Protein AF-A0A811LNB3-F1 (afdb_monomer)

Structure (mmCIF, N/CA/C/O backbone):
data_AF-A0A811LNB3-F1
#
_entry.id   AF-A0A811LNB3-F1
#
loop_
_atom_site.group_PDB
_atom_site.id
_atom_site.type_symbol
_atom_site.label_atom_id
_atom_site.label_alt_id
_atom_site.label_comp_id
_atom_site.label_asym_id
_atom_site.label_entity_id
_atom_site.label_seq_id
_atom_site.pdbx_PDB_ins_code
_atom_site.Cartn_x
_atom_site.Cartn_y
_atom_site.Cartn_z
_atom_site.occupancy
_atom_site.B_iso_or_equiv
_atom_site.auth_seq_id
_atom_site.auth_comp_id
_atom_site.auth_asym_id
_atom_site.auth_atom_id
_atom_site.pdbx_PDB_model_num
ATOM 1 N N . MET A 1 1 ? 20.755 -15.562 -23.522 1.00 34.41 1 MET A N 1
ATOM 2 C CA . MET A 1 1 ? 20.643 -14.251 -24.195 1.00 34.41 1 MET A CA 1
ATOM 3 C C . MET A 1 1 ? 19.162 -13.941 -24.315 1.00 34.41 1 MET A C 1
ATOM 5 O O . MET A 1 1 ? 18.475 -14.657 -25.026 1.00 34.41 1 MET A O 1
ATOM 9 N N . ILE A 1 2 ? 18.645 -13.000 -23.521 1.00 44.62 2 ILE A N 1
ATOM 10 C CA . ILE A 1 2 ? 17.222 -12.630 -23.546 1.00 44.62 2 ILE A CA 1
ATOM 11 C C . ILE A 1 2 ? 17.081 -11.522 -24.583 1.00 44.62 2 ILE A C 1
ATOM 13 O O . ILE A 1 2 ? 17.672 -10.455 -24.431 1.00 44.62 2 ILE A O 1
ATOM 17 N N . VAL A 1 3 ? 16.360 -11.819 -25.659 1.00 44.25 3 VAL A N 1
ATOM 18 C CA . VAL A 1 3 ? 16.030 -10.867 -26.718 1.00 44.25 3 VAL A CA 1
ATOM 19 C C . VAL A 1 3 ? 14.968 -9.935 -26.140 1.00 44.25 3 VAL A C 1
ATOM 21 O O . VAL A 1 3 ? 13.860 -10.368 -25.836 1.00 44.25 3 VAL A O 1
ATOM 24 N N . VAL A 1 4 ? 15.341 -8.685 -25.874 1.00 47.56 4 VAL A N 1
ATOM 25 C CA . VAL A 1 4 ? 14.411 -7.668 -25.378 1.00 47.56 4 VAL A CA 1
ATOM 26 C C . VAL A 1 4 ? 13.828 -6.978 -26.604 1.00 47.56 4 VAL A C 1
ATOM 28 O O . VAL A 1 4 ? 14.515 -6.203 -27.266 1.00 47.56 4 VAL A O 1
ATOM 31 N N . ASP A 1 5 ? 12.584 -7.317 -26.935 1.00 42.84 5 ASP A N 1
ATOM 32 C CA . ASP A 1 5 ? 11.828 -6.699 -28.021 1.00 42.84 5 ASP A CA 1
ATOM 33 C C . ASP A 1 5 ? 11.731 -5.179 -27.812 1.00 42.84 5 ASP A C 1
ATOM 35 O O . ASP A 1 5 ? 11.119 -4.679 -26.864 1.00 42.84 5 ASP A O 1
ATOM 39 N N . ALA A 1 6 ? 12.356 -4.430 -28.721 1.00 46.62 6 ALA A N 1
ATOM 40 C CA . ALA A 1 6 ? 12.515 -2.978 -28.673 1.00 46.62 6 ALA A CA 1
ATOM 41 C C . ALA A 1 6 ? 11.241 -2.192 -29.059 1.00 46.62 6 ALA A C 1
ATOM 43 O O . ALA A 1 6 ? 11.291 -0.976 -29.244 1.00 46.62 6 ALA A O 1
ATOM 44 N N . HIS A 1 7 ? 10.084 -2.852 -29.168 1.00 45.19 7 HIS A N 1
ATOM 45 C CA . HIS A 1 7 ? 8.822 -2.222 -29.575 1.00 45.19 7 HIS A CA 1
ATOM 46 C C . HIS A 1 7 ? 7.927 -1.725 -28.427 1.00 45.19 7 HIS A C 1
ATOM 48 O O . HIS A 1 7 ? 6.892 -1.120 -28.686 1.00 45.19 7 HIS A O 1
ATOM 54 N N . LEU A 1 8 ? 8.339 -1.864 -27.162 1.00 49.75 8 LEU A N 1
ATOM 55 C CA . LEU A 1 8 ? 7.568 -1.387 -25.996 1.00 49.75 8 LEU A CA 1
ATOM 56 C C . LEU A 1 8 ? 7.996 -0.013 -25.442 1.00 49.75 8 LEU A C 1
ATOM 58 O O . LEU A 1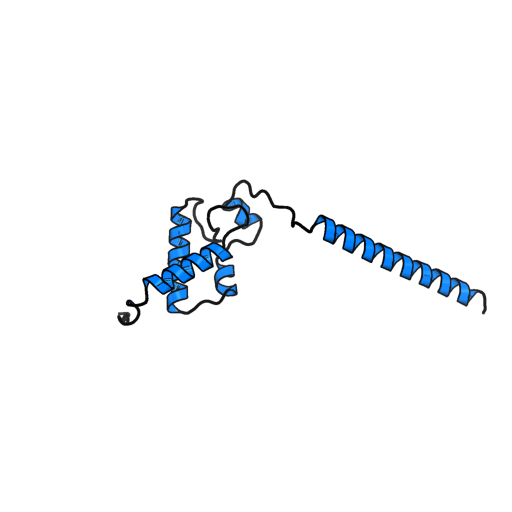 8 ? 7.458 0.450 -24.435 1.00 49.75 8 LEU A O 1
ATOM 62 N N . ILE A 1 9 ? 8.954 0.667 -26.078 1.00 51.34 9 ILE A N 1
ATOM 63 C CA . ILE A 1 9 ? 9.621 1.840 -25.481 1.00 51.34 9 ILE A CA 1
ATOM 64 C C . ILE A 1 9 ? 8.932 3.175 -25.834 1.00 51.34 9 ILE A C 1
ATOM 66 O O . ILE A 1 9 ? 9.107 4.167 -25.129 1.00 51.34 9 ILE A O 1
ATOM 70 N N . THR A 1 10 ? 8.051 3.228 -26.836 1.00 45.50 10 THR A N 1
ATOM 71 C CA . THR A 1 10 ? 7.375 4.484 -27.234 1.00 45.50 10 THR A CA 1
ATOM 72 C C . THR A 1 10 ? 6.163 4.850 -26.362 1.00 45.50 10 THR A C 1
ATOM 74 O O . THR A 1 10 ? 5.723 5.998 -26.368 1.00 45.50 10 THR A O 1
ATOM 77 N N . SER A 1 11 ? 5.677 3.925 -25.527 1.00 50.69 11 SER A N 1
ATOM 78 C CA . SER A 1 11 ? 4.630 4.131 -24.506 1.00 50.69 11 SER A CA 1
ATOM 79 C C . SER A 1 11 ? 5.157 4.067 -23.061 1.00 50.69 11 SER A C 1
ATOM 81 O O . SER A 1 11 ? 4.385 4.004 -22.101 1.00 50.69 11 SER A O 1
ATOM 83 N N . ALA A 1 12 ? 6.480 4.075 -22.882 1.00 54.22 12 ALA A N 1
ATOM 84 C CA . ALA A 1 12 ? 7.132 3.853 -21.593 1.00 54.22 12 ALA A CA 1
ATOM 85 C C . ALA A 1 12 ? 6.842 4.927 -20.517 1.00 54.22 12 ALA A C 1
ATOM 87 O O . ALA A 1 12 ? 6.539 4.545 -19.382 1.00 54.22 12 ALA A O 1
ATOM 88 N N . PRO A 1 13 ? 6.845 6.249 -20.800 1.00 61.31 13 PRO A N 1
ATOM 89 C CA . PRO A 1 13 ? 6.600 7.236 -19.749 1.00 61.31 13 PRO A CA 1
ATOM 90 C C . PRO A 1 13 ? 5.124 7.319 -19.336 1.00 61.31 13 PRO A C 1
ATOM 92 O O . PRO A 1 13 ? 4.830 7.584 -18.171 1.00 61.31 13 PRO A O 1
ATOM 95 N N . SER A 1 14 ? 4.169 7.072 -20.239 1.00 79.19 14 SER A N 1
ATOM 96 C CA . SER A 1 14 ? 2.736 7.160 -19.910 1.00 79.19 14 SER A CA 1
ATOM 97 C C . SER A 1 14 ? 2.285 5.996 -19.026 1.00 79.19 14 SER A C 1
ATOM 99 O O . SER A 1 14 ? 1.581 6.201 -18.034 1.00 79.19 14 SER A O 1
ATOM 101 N N . CYS A 1 15 ? 2.749 4.787 -19.336 1.00 86.00 15 CYS A N 1
ATOM 102 C CA . CYS A 1 15 ? 2.460 3.582 -18.574 1.00 86.00 15 CYS A CA 1
ATOM 103 C C . CYS A 1 15 ? 3.126 3.599 -17.191 1.00 86.00 15 CYS A C 1
ATOM 105 O O . CYS A 1 15 ? 2.449 3.387 -16.181 1.00 86.00 15 CYS A O 1
ATOM 107 N N . PHE A 1 16 ? 4.419 3.941 -17.131 1.00 86.88 16 PHE A N 1
ATOM 108 C CA . PHE A 1 16 ? 5.156 4.074 -15.875 1.00 86.88 16 PHE A CA 1
ATOM 109 C C . PHE A 1 16 ? 4.491 5.092 -14.943 1.00 86.88 16 PHE A C 1
ATOM 111 O O . PHE A 1 16 ? 4.166 4.768 -13.804 1.00 86.88 16 PHE A O 1
ATOM 118 N N . ASN A 1 17 ? 4.191 6.298 -15.437 1.00 87.94 17 ASN A N 1
ATOM 119 C CA . ASN A 1 17 ? 3.561 7.344 -14.628 1.00 87.94 17 ASN A CA 1
ATOM 120 C C . ASN A 1 17 ? 2.154 6.958 -14.150 1.00 87.94 17 ASN A C 1
ATOM 122 O O . ASN A 1 17 ? 1.758 7.312 -13.036 1.00 87.94 17 ASN A O 1
ATOM 126 N N . LYS A 1 18 ? 1.388 6.226 -14.970 1.00 89.75 18 LYS A N 1
ATOM 127 C CA . LYS A 1 18 ? 0.066 5.708 -14.593 1.00 89.75 18 LYS A CA 1
ATOM 128 C C . LYS A 1 18 ? 0.174 4.724 -13.431 1.00 89.75 18 LYS A C 1
ATOM 130 O O . LYS A 1 18 ? -0.556 4.866 -12.448 1.00 89.75 18 LYS A O 1
ATOM 135 N N . TRP A 1 19 ? 1.090 3.763 -13.521 1.00 90.81 19 TRP A N 1
ATOM 136 C CA . TRP A 1 19 ? 1.307 2.787 -12.457 1.00 90.81 19 TRP A CA 1
ATOM 137 C C . TRP A 1 19 ? 1.882 3.423 -11.201 1.00 90.81 19 TRP A C 1
ATOM 139 O O . TRP A 1 19 ? 1.349 3.184 -10.122 1.00 90.81 19 TRP A O 1
ATOM 149 N N . MET A 1 20 ? 2.842 4.334 -11.338 1.00 89.50 20 MET A N 1
ATOM 150 C CA . MET A 1 20 ? 3.423 5.071 -10.219 1.00 89.50 20 MET A CA 1
ATOM 151 C C . MET A 1 20 ? 2.348 5.827 -9.424 1.00 89.50 20 MET A C 1
ATOM 153 O O . MET A 1 20 ? 2.307 5.752 -8.197 1.00 89.50 20 MET A O 1
ATOM 157 N N . LYS A 1 21 ? 1.413 6.509 -10.105 1.00 89.12 21 LYS A N 1
ATOM 158 C CA . LYS A 1 21 ? 0.261 7.167 -9.458 1.00 89.12 21 LYS A CA 1
ATOM 159 C C . LYS A 1 21 ? -0.661 6.167 -8.767 1.00 89.12 21 LYS A C 1
ATOM 161 O O . LYS A 1 21 ? -1.103 6.422 -7.650 1.00 89.12 21 LYS A O 1
ATOM 166 N N . ARG A 1 22 ? -0.953 5.038 -9.415 1.00 90.00 22 ARG A N 1
ATOM 167 C CA . ARG A 1 22 ? -1.853 4.017 -8.867 1.00 90.00 22 ARG A CA 1
ATOM 168 C C . ARG A 1 22 ? -1.260 3.343 -7.634 1.00 90.00 22 ARG A C 1
ATOM 170 O O . ARG A 1 22 ? -1.951 3.229 -6.632 1.00 90.00 22 ARG A O 1
ATOM 177 N N . ILE A 1 23 ? 0.018 2.990 -7.669 1.00 90.19 23 ILE A N 1
ATOM 178 C CA . ILE A 1 23 ? 0.756 2.426 -6.534 1.00 90.19 23 ILE A CA 1
ATOM 179 C C . ILE A 1 23 ? 0.812 3.436 -5.384 1.00 90.19 23 ILE A C 1
ATOM 181 O O . ILE A 1 23 ? 0.499 3.090 -4.248 1.00 90.19 23 ILE A O 1
ATOM 185 N N . ASN A 1 24 ? 1.116 4.705 -5.677 1.00 87.94 24 ASN A N 1
ATOM 186 C CA . ASN A 1 24 ? 1.084 5.774 -4.677 1.00 87.94 24 ASN A CA 1
ATOM 187 C C . ASN A 1 24 ? -0.304 5.993 -4.070 1.00 87.94 24 ASN A C 1
ATOM 189 O O . ASN A 1 24 ? -0.394 6.473 -2.950 1.00 87.94 24 ASN A O 1
ATOM 193 N N . TYR A 1 25 ? -1.381 5.697 -4.792 1.00 87.50 25 TYR A N 1
ATOM 194 C CA . TYR A 1 25 ? -2.735 5.795 -4.256 1.00 87.50 25 TYR A CA 1
ATOM 195 C C . TYR A 1 25 ? -3.090 4.582 -3.390 1.00 87.50 25 TYR A C 1
ATOM 197 O O . TYR A 1 25 ? -3.600 4.744 -2.288 1.00 87.50 25 TYR A O 1
ATOM 205 N N . VAL A 1 26 ? -2.791 3.375 -3.873 1.00 89.62 26 VAL A N 1
ATOM 206 C CA . VAL A 1 26 ? -3.160 2.111 -3.222 1.00 89.62 26 VAL A CA 1
ATOM 207 C C . VAL A 1 26 ? -2.316 1.851 -1.970 1.00 89.62 26 VAL A C 1
ATOM 209 O O . VAL A 1 26 ? -2.861 1.502 -0.929 1.00 89.62 26 VAL A O 1
ATOM 212 N N . CYS A 1 27 ? -1.000 2.072 -2.031 1.00 87.62 27 CYS A N 1
ATOM 213 C CA . CYS A 1 27 ? -0.087 1.780 -0.920 1.00 87.62 27 CYS A CA 1
ATOM 214 C C . CYS A 1 27 ? 0.072 2.928 0.087 1.00 87.62 27 CYS A C 1
ATOM 216 O O . CYS A 1 27 ? 0.903 2.846 0.994 1.00 87.62 27 CYS A O 1
ATOM 218 N N . LYS A 1 28 ? -0.659 4.034 -0.073 1.00 87.06 28 LYS A N 1
ATOM 219 C CA . LYS A 1 28 ? -0.555 5.195 0.814 1.00 87.06 28 LYS A CA 1
ATOM 220 C C . LYS A 1 28 ? -1.586 5.124 1.925 1.00 87.06 28 LYS A C 1
ATOM 222 O O . LYS A 1 28 ? -2.787 5.059 1.679 1.00 87.06 28 LYS A O 1
ATOM 227 N N . TYR A 1 29 ? -1.107 5.227 3.161 1.00 83.38 29 TYR A N 1
ATOM 228 C CA . TYR A 1 29 ? -1.986 5.317 4.317 1.00 83.38 29 TYR A CA 1
ATOM 229 C C . TYR A 1 29 ? -2.663 6.703 4.389 1.00 83.38 29 TYR A C 1
ATOM 231 O O . TYR A 1 29 ? -2.012 7.726 4.136 1.00 83.38 29 TYR A O 1
ATOM 239 N N . PRO A 1 30 ? -3.958 6.791 4.748 1.00 73.62 30 PRO A N 1
ATOM 240 C CA . PRO A 1 30 ? -4.630 8.075 4.924 1.00 73.62 30 PRO A CA 1
ATOM 241 C C . PRO A 1 30 ? -3.854 8.953 5.913 1.00 73.62 30 PRO A C 1
ATOM 243 O O . PRO A 1 30 ? -3.521 8.489 6.997 1.00 73.62 30 PRO A O 1
ATOM 246 N N . THR A 1 31 ? -3.583 10.215 5.553 1.00 72.81 31 THR A N 1
ATOM 247 C CA . THR A 1 31 ? -2.779 11.223 6.299 1.00 72.81 31 THR A CA 1
ATOM 248 C C . THR A 1 31 ? -1.254 11.169 6.181 1.00 72.81 31 THR A C 1
ATOM 250 O O . THR A 1 31 ? -0.583 12.074 6.680 1.00 72.81 31 THR A O 1
ATOM 253 N N . THR A 1 32 ? -0.679 10.197 5.473 1.00 78.81 32 THR A N 1
ATOM 254 C CA . THR A 1 32 ? 0.778 10.153 5.258 1.00 78.81 32 THR A CA 1
ATOM 255 C C . THR A 1 32 ? 1.170 10.820 3.936 1.00 78.81 32 THR A C 1
ATOM 257 O O . THR A 1 32 ? 0.316 11.148 3.110 1.00 78.81 32 THR A O 1
ATOM 260 N N . LYS A 1 33 ? 2.465 11.105 3.735 1.00 77.75 33 LYS A N 1
ATOM 261 C CA . LYS A 1 33 ? 2.971 11.750 2.504 1.00 77.75 33 LYS A CA 1
ATOM 262 C C . LYS A 1 33 ? 3.506 10.750 1.473 1.00 77.75 33 LYS A C 1
ATOM 264 O O . LYS A 1 33 ? 3.384 11.016 0.282 1.00 77.75 33 LYS A O 1
ATOM 269 N N . HIS A 1 34 ? 4.035 9.612 1.917 1.00 81.88 34 HIS A N 1
ATOM 270 C CA . HIS A 1 34 ? 4.668 8.588 1.079 1.00 81.88 34 HIS A CA 1
ATOM 271 C C . HIS A 1 34 ? 3.944 7.239 1.194 1.00 81.88 34 HIS A C 1
ATOM 273 O O . HIS A 1 34 ? 3.348 6.981 2.244 1.00 81.88 34 HIS A O 1
ATOM 279 N N . PRO A 1 35 ? 3.965 6.390 0.149 1.00 87.56 35 PRO A N 1
ATOM 280 C CA . PRO A 1 35 ? 3.454 5.021 0.222 1.00 87.56 35 PRO A CA 1
ATOM 281 C C . PRO A 1 35 ? 4.301 4.162 1.168 1.00 87.56 35 PRO A C 1
ATOM 283 O O . PRO A 1 35 ? 5.450 4.490 1.450 1.00 87.56 35 PRO A O 1
ATOM 286 N N . CYS A 1 36 ? 3.739 3.050 1.633 1.00 86.56 36 CYS A N 1
ATOM 287 C CA . CYS A 1 36 ? 4.428 2.088 2.484 1.00 86.56 36 CYS A CA 1
ATOM 288 C C . CYS A 1 36 ? 4.346 0.686 1.873 1.00 86.56 36 CYS A C 1
ATOM 290 O O . CYS A 1 36 ? 3.261 0.177 1.577 1.00 86.56 36 CYS A O 1
ATOM 292 N N . PHE A 1 37 ? 5.510 0.061 1.695 1.00 88.62 37 PHE A N 1
ATOM 293 C CA . PHE A 1 37 ? 5.657 -1.257 1.079 1.00 88.62 37 PHE A CA 1
ATOM 294 C C . PHE A 1 37 ? 6.130 -2.279 2.104 1.00 88.62 37 PHE A C 1
ATOM 296 O O . PHE A 1 37 ? 6.947 -1.957 2.966 1.00 88.62 37 PHE A O 1
ATOM 303 N N . ARG A 1 38 ? 5.693 -3.536 1.961 1.00 83.69 38 ARG A N 1
ATOM 304 C CA . ARG A 1 38 ? 6.074 -4.626 2.881 1.00 83.69 38 ARG A CA 1
ATOM 305 C C . ARG A 1 38 ? 7.583 -4.864 2.946 1.00 83.69 38 ARG A C 1
ATOM 307 O O . ARG A 1 38 ? 8.098 -5.226 3.998 1.00 83.69 38 ARG A O 1
ATOM 314 N N . ASN A 1 39 ? 8.272 -4.630 1.829 1.00 73.88 39 ASN A N 1
ATOM 315 C CA . ASN A 1 39 ? 9.699 -4.911 1.656 1.00 73.88 39 ASN A CA 1
ATOM 316 C C . ASN A 1 39 ? 10.585 -3.654 1.698 1.00 73.88 39 ASN A C 1
ATOM 318 O O . ASN A 1 39 ? 11.744 -3.717 1.282 1.00 73.88 39 ASN A O 1
ATOM 322 N N . ALA A 1 40 ? 10.064 -2.508 2.147 1.00 68.25 40 ALA A N 1
ATOM 323 C CA . ALA A 1 40 ? 10.881 -1.306 2.279 1.00 68.25 40 ALA A CA 1
ATOM 324 C C . ALA A 1 40 ? 11.971 -1.537 3.342 1.00 68.25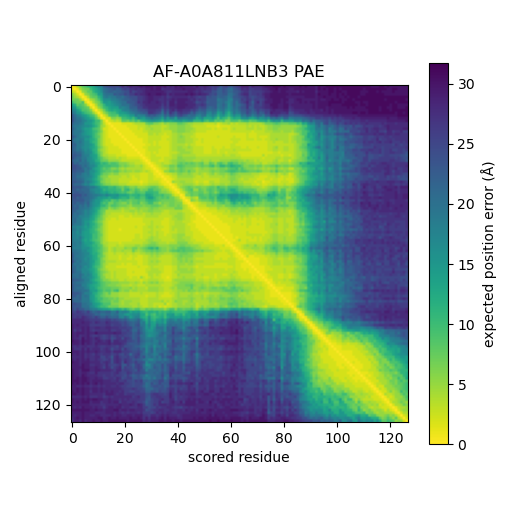 40 ALA A C 1
ATOM 326 O O . ALA A 1 40 ? 11.672 -1.842 4.496 1.00 68.25 40 ALA A O 1
ATOM 327 N N . LYS A 1 41 ? 13.242 -1.441 2.931 1.00 65.06 41 LYS A N 1
ATOM 328 C CA . LYS A 1 41 ? 14.405 -1.690 3.801 1.00 65.06 41 LYS A CA 1
ATOM 329 C C . LYS A 1 41 ? 14.676 -0.531 4.758 1.00 65.06 41 LYS A C 1
ATOM 331 O O . LYS A 1 41 ? 15.212 -0.755 5.839 1.00 65.06 41 LYS A O 1
ATOM 336 N N . SER A 1 42 ? 14.290 0.683 4.379 1.00 63.84 42 SER A N 1
ATOM 337 C CA . SER A 1 42 ? 14.361 1.866 5.227 1.00 63.84 42 SER A CA 1
ATOM 338 C C . SER A 1 42 ? 13.139 2.765 5.031 1.00 63.84 42 SER A C 1
ATOM 340 O O . SER A 1 42 ? 12.377 2.621 4.078 1.00 63.84 42 SER A O 1
ATOM 342 N N . ILE A 1 43 ? 12.972 3.717 5.949 1.00 67.69 43 ILE A N 1
ATOM 343 C CA . ILE A 1 43 ? 11.925 4.755 5.922 1.00 67.69 43 ILE A CA 1
ATOM 344 C C . ILE A 1 43 ? 12.337 5.913 4.987 1.00 67.69 43 ILE A C 1
ATOM 346 O O . ILE A 1 43 ? 11.695 6.961 4.939 1.00 67.69 43 ILE A O 1
ATOM 350 N N . SER A 1 44 ? 13.443 5.760 4.251 1.00 69.56 44 SER A N 1
ATOM 351 C CA . SER A 1 44 ? 13.910 6.795 3.338 1.00 69.56 44 SER A CA 1
ATOM 352 C C . SER A 1 44 ? 12.964 6.933 2.146 1.00 69.56 44 SER A C 1
ATOM 354 O O . SER A 1 44 ? 12.438 5.960 1.602 1.00 69.56 44 SER A O 1
ATOM 356 N N . GLN A 1 45 ? 12.761 8.180 1.723 1.00 69.12 45 GLN A N 1
ATOM 357 C CA . GLN A 1 45 ? 11.943 8.502 0.556 1.00 69.12 45 GLN A CA 1
ATOM 358 C C . GLN A 1 45 ? 12.463 7.808 -0.716 1.00 69.12 45 GLN A C 1
ATOM 360 O O . GLN A 1 45 ? 11.663 7.432 -1.574 1.00 69.12 45 GLN A O 1
ATOM 365 N N . ASP A 1 46 ? 13.777 7.604 -0.806 1.00 73.50 46 ASP A N 1
ATOM 366 C CA . ASP A 1 46 ? 14.454 7.012 -1.960 1.00 73.50 46 ASP A CA 1
ATOM 367 C C . ASP A 1 46 ? 14.191 5.505 -2.088 1.00 73.50 46 ASP A C 1
ATOM 369 O O . ASP A 1 46 ? 13.996 4.989 -3.190 1.00 73.50 46 ASP A O 1
ATOM 373 N N . ASP A 1 47 ? 14.073 4.793 -0.966 1.00 78.56 47 ASP A N 1
ATOM 374 C CA . ASP A 1 47 ? 13.712 3.373 -0.984 1.00 78.56 47 ASP A CA 1
ATOM 375 C C . ASP A 1 47 ? 12.263 3.157 -1.439 1.00 78.56 47 ASP A C 1
ATOM 377 O O . ASP A 1 47 ? 11.955 2.196 -2.158 1.00 78.56 47 ASP A O 1
ATOM 381 N N . PHE A 1 48 ? 11.359 4.066 -1.064 1.00 80.88 48 PHE A N 1
ATOM 382 C CA . PHE A 1 48 ? 9.967 4.008 -1.501 1.00 80.88 48 PHE A CA 1
ATOM 383 C C . PHE A 1 48 ? 9.835 4.273 -3.000 1.00 80.88 48 PHE A C 1
ATOM 385 O O . PHE A 1 48 ? 9.123 3.537 -3.687 1.00 80.88 48 PHE A O 1
ATOM 392 N N . THR A 1 49 ? 10.523 5.288 -3.527 1.00 82.75 49 THR A N 1
ATOM 393 C CA . THR A 1 49 ? 10.489 5.599 -4.963 1.00 82.75 49 THR A CA 1
ATOM 394 C C . THR A 1 49 ? 11.121 4.480 -5.786 1.00 82.75 49 THR A C 1
ATOM 396 O O . THR A 1 49 ? 10.538 4.083 -6.796 1.00 82.75 49 THR A O 1
ATOM 399 N N . ALA A 1 50 ? 12.231 3.894 -5.329 1.00 84.88 50 ALA A N 1
ATOM 400 C CA . ALA A 1 50 ? 12.866 2.754 -5.986 1.00 84.88 50 ALA A CA 1
ATOM 401 C C . ALA A 1 50 ? 11.955 1.515 -6.019 1.00 84.88 50 ALA A C 1
ATOM 403 O O . ALA A 1 50 ? 11.858 0.832 -7.042 1.00 84.88 50 ALA A O 1
ATOM 404 N N . THR A 1 51 ? 11.253 1.230 -4.920 1.00 87.25 51 THR A N 1
ATOM 405 C CA . THR A 1 51 ? 10.313 0.099 -4.843 1.00 87.25 51 THR A CA 1
ATOM 406 C C . THR A 1 51 ? 9.100 0.325 -5.746 1.00 87.25 51 THR A C 1
ATOM 408 O O . THR A 1 51 ? 8.745 -0.550 -6.536 1.00 87.25 51 THR A O 1
ATOM 411 N N . ALA A 1 52 ? 8.513 1.523 -5.708 1.00 87.56 52 ALA A N 1
ATOM 412 C CA . ALA A 1 52 ? 7.393 1.895 -6.567 1.00 87.56 52 ALA A CA 1
ATOM 413 C C . ALA A 1 52 ? 7.764 1.851 -8.059 1.00 87.56 52 ALA A C 1
ATOM 415 O O . ALA A 1 52 ? 6.962 1.402 -8.881 1.00 87.56 52 ALA A O 1
ATOM 416 N N . ALA A 1 53 ? 8.986 2.259 -8.415 1.00 88.19 53 ALA A N 1
ATOM 417 C CA . ALA A 1 53 ? 9.481 2.202 -9.785 1.00 88.19 53 ALA A CA 1
ATOM 418 C C . ALA A 1 53 ? 9.588 0.757 -10.296 1.00 88.19 53 ALA A C 1
ATOM 420 O O . ALA A 1 53 ? 9.139 0.470 -11.405 1.00 88.19 53 ALA A O 1
ATOM 421 N N . LYS A 1 54 ? 10.105 -0.171 -9.477 1.00 88.56 54 LYS A N 1
ATOM 422 C CA . LYS A 1 54 ? 10.192 -1.600 -9.833 1.00 88.56 54 LYS A CA 1
ATOM 423 C C . LYS A 1 54 ? 8.818 -2.210 -10.099 1.00 88.56 54 LYS A C 1
ATOM 425 O O . LYS A 1 54 ? 8.620 -2.815 -11.150 1.00 88.56 54 LYS A O 1
ATOM 430 N N . ILE A 1 55 ? 7.864 -1.983 -9.195 1.00 89.00 55 ILE A N 1
ATOM 431 C CA . ILE A 1 55 ? 6.486 -2.474 -9.348 1.00 89.00 55 ILE A CA 1
ATOM 432 C C . ILE A 1 55 ? 5.838 -1.843 -10.589 1.00 89.00 55 ILE A C 1
ATOM 434 O O . ILE A 1 55 ? 5.161 -2.524 -11.352 1.00 89.00 55 ILE A O 1
ATOM 438 N N . SER A 1 56 ? 6.088 -0.555 -10.850 1.00 89.38 56 SER A N 1
ATOM 439 C CA . SER A 1 56 ? 5.550 0.131 -12.032 1.00 89.38 56 SER A CA 1
ATOM 440 C C . SER A 1 56 ? 6.047 -0.473 -13.344 1.00 89.38 56 SER A C 1
ATOM 442 O O . SER A 1 56 ? 5.259 -0.620 -14.275 1.00 89.38 56 SER A O 1
ATOM 444 N N . ILE A 1 57 ? 7.330 -0.835 -13.429 1.00 89.38 57 ILE A N 1
ATOM 445 C CA . ILE A 1 57 ? 7.919 -1.475 -14.617 1.00 89.38 57 ILE A CA 1
ATOM 446 C C . ILE A 1 57 ? 7.329 -2.876 -14.815 1.00 89.38 57 ILE A C 1
ATOM 448 O O . ILE A 1 57 ? 6.926 -3.229 -15.927 1.00 89.38 57 ILE A O 1
ATOM 452 N N . GLU A 1 58 ? 7.205 -3.652 -13.738 1.00 89.06 58 GLU A N 1
ATOM 453 C CA . GLU A 1 58 ? 6.601 -4.985 -13.783 1.00 89.06 58 GLU A CA 1
ATOM 454 C C . GLU A 1 58 ? 5.132 -4.933 -14.227 1.00 89.06 58 GLU A C 1
ATOM 456 O O . GLU A 1 58 ? 4.741 -5.612 -15.180 1.00 89.06 58 GLU A O 1
ATOM 461 N N . CYS A 1 59 ? 4.336 -4.059 -13.611 1.00 89.50 59 CYS A N 1
ATOM 462 C CA . CYS A 1 59 ? 2.928 -3.880 -13.949 1.00 89.50 59 CYS A CA 1
ATOM 463 C C . CYS A 1 59 ? 2.709 -3.255 -15.325 1.00 89.50 59 CYS A C 1
ATOM 465 O O . CYS A 1 59 ? 1.653 -3.456 -15.926 1.00 89.50 59 CYS A O 1
ATOM 467 N N . CYS A 1 60 ? 3.688 -2.519 -15.846 1.00 88.12 60 CYS A N 1
ATOM 468 C CA . CYS A 1 60 ? 3.648 -2.054 -17.223 1.00 88.12 60 CY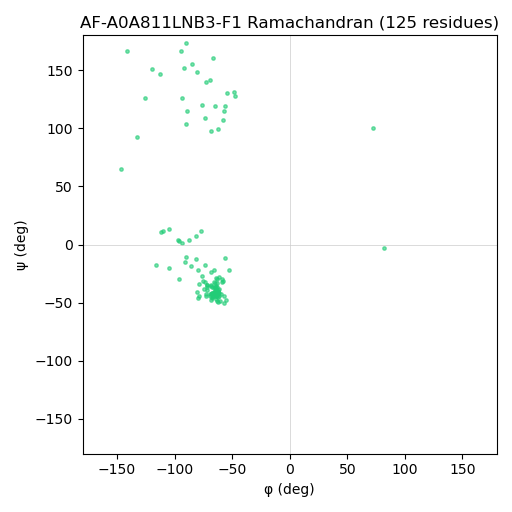S A CA 1
ATOM 469 C C . CYS A 1 60 ? 3.868 -3.194 -18.224 1.00 88.12 60 CYS A C 1
ATOM 471 O O . CYS A 1 60 ? 3.254 -3.202 -19.285 1.00 88.12 60 CYS A O 1
ATOM 473 N N . SER A 1 61 ? 4.704 -4.170 -17.865 1.00 84.88 61 SER A N 1
ATOM 474 C CA . SER A 1 61 ? 5.068 -5.285 -18.746 1.00 84.88 61 SER A CA 1
ATOM 475 C C . SER A 1 61 ? 4.000 -6.380 -18.778 1.00 84.88 61 SER A C 1
ATOM 477 O O . SER A 1 61 ? 3.713 -6.928 -19.835 1.00 84.88 61 SER A O 1
ATOM 479 N N . LYS A 1 62 ? 3.411 -6.708 -17.621 1.00 85.88 62 LYS A N 1
ATOM 480 C CA . LYS A 1 62 ? 2.458 -7.825 -17.479 1.00 85.88 62 LYS A CA 1
ATOM 481 C C . LYS A 1 62 ? 0.996 -7.389 -17.363 1.00 85.88 62 LYS A C 1
ATOM 483 O O . LYS A 1 62 ? 0.107 -8.192 -17.614 1.00 85.88 62 LYS A O 1
ATOM 488 N N . GLY A 1 63 ? 0.751 -6.128 -16.995 1.00 85.12 63 GLY A N 1
ATOM 489 C CA . GLY A 1 63 ? -0.578 -5.624 -16.658 1.00 85.12 63 GLY A CA 1
ATOM 490 C C . GLY A 1 63 ? -1.059 -6.150 -15.304 1.00 85.12 63 GLY A C 1
ATOM 491 O O . GLY A 1 63 ? -1.560 -7.261 -15.216 1.00 85.12 63 GLY A O 1
ATOM 492 N N . CYS A 1 64 ? -0.950 -5.334 -14.254 1.00 88.25 64 CYS A N 1
ATOM 493 C CA . CYS A 1 64 ? -1.444 -5.715 -12.928 1.00 88.25 64 CYS A CA 1
ATOM 494 C C . CYS A 1 64 ? -2.942 -5.415 -12.743 1.00 88.25 64 CYS A C 1
ATOM 496 O O . CYS A 1 64 ? -3.508 -4.485 -13.335 1.00 88.25 64 CYS A O 1
ATOM 498 N N . ARG A 1 65 ? -3.582 -6.150 -11.841 1.00 90.25 65 ARG A N 1
ATOM 499 C CA . ARG A 1 65 ? -4.864 -5.815 -11.217 1.00 90.25 65 ARG A CA 1
ATOM 500 C C . ARG A 1 65 ? -4.634 -5.013 -9.945 1.00 90.25 65 ARG A C 1
ATOM 502 O O . ARG A 1 65 ? -3.506 -4.766 -9.525 1.00 90.25 65 ARG A O 1
ATOM 509 N N . ARG A 1 66 ? -5.723 -4.528 -9.350 1.00 85.38 66 ARG A N 1
ATOM 510 C CA . ARG A 1 66 ? -5.628 -3.756 -8.110 1.00 85.38 66 ARG A CA 1
ATOM 511 C C . ARG A 1 66 ? -5.176 -4.641 -6.950 1.00 85.38 66 ARG A C 1
ATOM 513 O O . ARG A 1 66 ? -4.324 -4.189 -6.194 1.00 85.38 66 ARG A O 1
ATOM 520 N N . GLU A 1 67 ? -5.705 -5.860 -6.842 1.00 87.50 67 GLU A N 1
ATOM 521 C CA . GLU A 1 67 ? -5.375 -6.770 -5.739 1.00 87.50 67 GLU A CA 1
ATOM 522 C C . GLU A 1 67 ? -3.881 -7.123 -5.743 1.00 87.50 67 GLU A C 1
ATOM 524 O O . GLU A 1 67 ? -3.223 -7.061 -4.712 1.00 87.50 67 GLU A O 1
ATOM 529 N N . GLU A 1 68 ? -3.312 -7.350 -6.930 1.00 88.12 68 GLU A N 1
ATOM 530 C CA . GLU A 1 68 ? -1.882 -7.642 -7.091 1.00 88.12 68 GLU A CA 1
ATOM 531 C C . GLU A 1 68 ? -0.993 -6.475 -6.641 1.00 88.12 68 GLU A C 1
ATOM 533 O O . GLU A 1 68 ? 0.096 -6.681 -6.116 1.00 88.12 68 GLU A O 1
ATOM 538 N N . VAL A 1 69 ? -1.449 -5.227 -6.808 1.00 88.56 69 VAL A N 1
ATOM 539 C CA . VAL A 1 69 ? -0.727 -4.060 -6.280 1.00 88.56 69 VAL A CA 1
ATOM 540 C C . VAL A 1 69 ? -0.830 -3.990 -4.755 1.00 88.56 69 VAL A C 1
ATOM 542 O O . VAL A 1 69 ? 0.143 -3.621 -4.098 1.00 88.56 69 VAL A O 1
ATOM 545 N N . GLU A 1 70 ? -1.981 -4.357 -4.187 1.00 88.44 70 GLU A N 1
ATOM 546 C CA . GLU A 1 70 ? -2.219 -4.367 -2.737 1.00 88.44 70 GLU A CA 1
ATOM 547 C C . GLU A 1 70 ? -1.318 -5.370 -2.001 1.00 88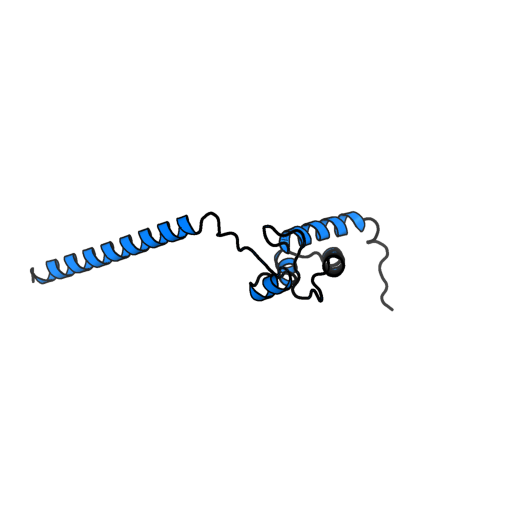.44 70 GLU A C 1
ATOM 549 O O . GLU A 1 70 ? -0.910 -5.102 -0.867 1.00 88.44 70 GLU A O 1
ATOM 554 N N . ASP A 1 71 ? -0.910 -6.456 -2.659 1.00 89.19 71 ASP A N 1
ATOM 555 C CA . ASP A 1 71 ? 0.020 -7.444 -2.099 1.00 89.19 71 ASP A CA 1
ATOM 556 C C . ASP A 1 71 ? 1.410 -6.869 -1.794 1.00 89.19 71 ASP A C 1
ATOM 558 O O . ASP A 1 71 ? 2.065 -7.286 -0.831 1.00 89.19 71 ASP A O 1
ATOM 562 N N . PHE A 1 72 ? 1.849 -5.858 -2.549 1.00 87.75 72 PHE A N 1
ATOM 563 C CA . PHE A 1 72 ? 3.106 -5.154 -2.283 1.00 87.75 72 PHE A CA 1
ATOM 564 C C . PHE A 1 72 ? 2.980 -4.117 -1.158 1.00 87.75 72 PHE A C 1
ATOM 566 O O . PHE A 1 72 ? 3.982 -3.737 -0.536 1.00 87.75 72 PHE A O 1
ATOM 573 N N . CYS A 1 73 ? 1.762 -3.651 -0.881 1.00 88.94 73 CYS A N 1
ATOM 574 C CA . CYS A 1 73 ? 1.497 -2.608 0.096 1.00 88.94 73 CYS A CA 1
ATOM 575 C C . CYS A 1 73 ? 1.474 -3.153 1.535 1.00 88.94 73 CYS A C 1
ATOM 577 O O . CYS A 1 73 ? 1.037 -4.276 1.817 1.00 88.94 73 CYS A O 1
ATOM 579 N N . CYS A 1 74 ? 1.891 -2.323 2.491 1.00 87.25 74 CYS A N 1
ATOM 580 C CA . CYS A 1 74 ? 1.618 -2.585 3.902 1.00 87.25 74 CYS A CA 1
ATOM 581 C C . CYS A 1 74 ? 0.156 -2.263 4.232 1.00 87.25 74 CYS A C 1
ATOM 583 O O . CYS A 1 74 ? -0.265 -1.112 4.146 1.00 87.25 74 CYS A O 1
ATOM 585 N N . THR A 1 75 ? -0.590 -3.263 4.697 1.00 80.94 75 THR A N 1
ATOM 586 C CA . THR A 1 75 ? -1.987 -3.109 5.142 1.00 80.94 75 THR A CA 1
ATOM 587 C C . THR A 1 75 ? -2.178 -3.397 6.631 1.00 80.94 75 THR A C 1
ATOM 589 O O . THR A 1 75 ? -3.171 -2.980 7.223 1.00 80.94 75 THR A O 1
ATOM 592 N N . THR A 1 76 ? -1.226 -4.081 7.271 1.00 82.06 76 THR A N 1
ATOM 593 C CA . THR A 1 76 ? -1.321 -4.469 8.683 1.00 82.06 76 THR A CA 1
ATOM 594 C C . THR A 1 76 ? -0.690 -3.430 9.604 1.00 82.06 76 THR A C 1
ATOM 596 O O . THR A 1 76 ? 0.268 -2.744 9.237 1.00 82.06 76 THR A O 1
ATOM 599 N N . ARG A 1 77 ? -1.191 -3.343 10.845 1.00 75.31 77 ARG A N 1
ATOM 600 C CA . ARG A 1 77 ? -0.711 -2.375 11.846 1.00 75.31 77 ARG A CA 1
ATOM 601 C C . ARG A 1 77 ? 0.797 -2.483 12.081 1.00 75.31 77 ARG A C 1
ATOM 603 O O . ARG A 1 77 ? 1.496 -1.484 11.976 1.00 75.31 77 ARG A O 1
ATOM 610 N N . GLY A 1 78 ? 1.303 -3.701 12.283 1.00 78.62 78 GLY A N 1
ATOM 611 C CA . GLY A 1 78 ? 2.734 -3.936 12.507 1.00 78.62 78 GLY A CA 1
ATOM 612 C C . GLY A 1 78 ? 3.624 -3.617 11.298 1.00 78.62 78 GLY A C 1
ATOM 613 O O . GLY A 1 78 ? 4.811 -3.358 11.464 1.00 78.62 78 GLY A O 1
ATOM 614 N N . CYS A 1 79 ? 3.073 -3.610 10.080 1.00 80.44 79 CYS A N 1
ATOM 615 C CA . CYS A 1 79 ? 3.785 -3.184 8.870 1.00 80.44 79 CYS A CA 1
ATOM 616 C C . CYS A 1 79 ? 3.827 -1.651 8.787 1.00 80.44 79 CYS A C 1
ATOM 618 O O . CYS A 1 79 ? 4.876 -1.057 8.551 1.00 80.44 79 CYS A O 1
ATOM 620 N N . LEU A 1 80 ? 2.694 -1.001 9.065 1.00 81.62 80 LEU A N 1
ATOM 621 C CA . LEU A 1 80 ? 2.556 0.455 9.032 1.00 81.62 80 LEU A CA 1
ATOM 622 C C . LEU A 1 80 ? 3.349 1.160 10.138 1.00 81.62 80 LEU A C 1
ATOM 624 O O . LEU A 1 80 ? 3.899 2.225 9.882 1.00 81.62 80 LEU A O 1
ATOM 628 N N . GLU A 1 81 ? 3.463 0.568 11.330 1.00 79.56 81 GLU A N 1
ATOM 629 C CA . GLU A 1 81 ? 4.293 1.088 12.430 1.00 79.56 81 GLU A CA 1
ATOM 630 C C . GLU A 1 81 ? 5.776 1.215 12.034 1.00 79.56 81 GLU A C 1
ATOM 632 O O . GLU A 1 81 ? 6.466 2.118 12.512 1.00 79.56 81 GLU A O 1
ATOM 637 N N . LYS A 1 82 ? 6.258 0.362 11.116 1.00 79.19 82 LYS A N 1
ATOM 638 C CA . LYS A 1 82 ? 7.634 0.418 10.597 1.00 79.19 82 LYS A CA 1
ATOM 639 C C . LYS A 1 82 ? 7.847 1.573 9.625 1.00 79.19 82 LYS A C 1
ATOM 641 O O . LYS A 1 82 ? 8.899 2.192 9.662 1.00 79.19 82 LYS A O 1
ATOM 646 N N . CYS A 1 83 ? 6.869 1.870 8.771 1.00 80.00 83 CYS A N 1
ATOM 647 C CA . CYS A 1 83 ? 6.954 3.001 7.841 1.00 80.00 83 CYS A CA 1
ATOM 648 C C . CYS A 1 83 ? 6.655 4.339 8.518 1.00 80.00 83 CYS A C 1
ATOM 650 O O . CYS A 1 83 ? 7.192 5.378 8.146 1.00 80.00 83 CYS A O 1
ATOM 652 N N . TYR A 1 84 ? 5.758 4.327 9.498 1.00 78.94 84 TYR A N 1
ATOM 653 C CA . TYR A 1 84 ? 5.198 5.520 10.097 1.00 78.94 84 TYR A CA 1
ATOM 654 C C . TYR A 1 84 ? 5.264 5.366 11.618 1.00 78.94 84 TYR A C 1
ATOM 656 O O . TYR A 1 84 ? 4.342 4.863 12.255 1.00 78.94 84 TYR A O 1
ATOM 664 N N . HIS A 1 85 ? 6.343 5.860 12.222 1.00 67.50 85 HIS A N 1
ATOM 665 C CA . HIS A 1 85 ? 6.592 5.760 13.666 1.00 67.50 85 HIS A CA 1
ATOM 666 C C . HIS A 1 85 ? 5.481 6.333 14.572 1.00 67.50 85 HIS A C 1
ATOM 668 O O . HIS A 1 85 ? 5.510 6.127 15.783 1.00 67.50 85 HIS A O 1
ATOM 674 N N . LYS A 1 86 ? 4.508 7.072 14.016 1.00 61.03 86 LYS A N 1
ATOM 675 C CA . LYS A 1 86 ? 3.332 7.611 14.715 1.00 61.03 86 LYS A CA 1
ATOM 676 C C . LYS A 1 86 ? 2.121 7.642 13.783 1.00 61.03 86 LYS A C 1
ATOM 678 O O . LYS A 1 86 ? 1.636 8.722 13.440 1.00 61.03 86 LYS A O 1
ATOM 683 N N . VAL A 1 87 ? 1.627 6.480 13.350 1.00 58.66 87 VAL A N 1
ATOM 684 C CA . VAL A 1 87 ? 0.309 6.424 12.700 1.00 58.66 87 VAL A CA 1
ATOM 685 C C . VAL A 1 87 ? -0.729 6.888 13.719 1.00 58.66 87 VAL A C 1
ATOM 687 O O . VAL A 1 87 ? -1.152 6.131 14.589 1.00 58.66 87 VAL A O 1
ATOM 690 N N . ARG A 1 88 ? -1.153 8.153 13.634 1.00 56.06 88 ARG A N 1
ATOM 691 C CA . ARG A 1 88 ? -2.390 8.578 14.286 1.00 56.06 88 ARG A CA 1
ATOM 692 C C . ARG A 1 88 ? -3.504 7.878 13.526 1.00 56.06 88 ARG A C 1
ATOM 694 O O . ARG A 1 88 ? -3.871 8.304 12.434 1.00 56.06 88 ARG A O 1
ATOM 701 N N . HIS A 1 89 ? -3.974 6.751 14.052 1.00 57.03 89 HIS A N 1
ATOM 702 C CA . HIS A 1 89 ? -5.132 6.079 13.492 1.00 57.03 89 HIS A CA 1
ATOM 703 C C . HIS A 1 89 ? -6.289 7.074 13.531 1.00 57.03 89 HIS A C 1
ATOM 705 O O . HIS A 1 89 ? -6.791 7.415 14.601 1.00 57.03 89 HIS A O 1
ATOM 711 N N . HIS A 1 90 ? -6.674 7.595 12.366 1.00 54.84 90 HIS A N 1
ATOM 712 C CA . HIS A 1 90 ? -7.947 8.278 12.248 1.00 54.84 90 HIS A CA 1
ATOM 713 C C . HIS A 1 90 ? -9.003 7.281 12.709 1.00 54.84 90 HIS A C 1
ATOM 715 O O . HIS A 1 90 ? -9.124 6.205 12.116 1.00 54.84 90 HIS A O 1
ATOM 721 N N . LYS A 1 91 ? -9.752 7.625 13.764 1.00 53.16 91 LYS A N 1
ATOM 722 C CA . LYS A 1 91 ? -11.029 6.963 14.022 1.00 53.16 91 LYS A CA 1
ATOM 723 C C . LYS A 1 91 ? -11.784 6.948 12.685 1.00 53.16 91 LYS A C 1
ATOM 725 O O . LYS A 1 91 ? -11.880 8.012 12.056 1.00 53.16 91 LYS A O 1
ATOM 730 N N . PRO A 1 92 ? -12.274 5.789 12.211 1.00 57.06 92 PRO A N 1
ATOM 731 C CA . PRO A 1 92 ? -13.211 5.765 11.101 1.00 57.06 92 PRO A CA 1
ATOM 732 C C . PRO A 1 92 ? -14.302 6.789 11.406 1.00 57.06 92 PRO A C 1
ATOM 734 O O . PRO A 1 92 ? -14.829 6.800 12.516 1.00 57.06 92 PRO A O 1
ATOM 737 N N . LYS A 1 93 ? -14.620 7.664 10.448 1.00 57.06 93 LYS A N 1
ATOM 738 C CA . LYS A 1 93 ? -15.574 8.773 10.640 1.00 57.06 93 LYS A CA 1
ATOM 739 C C . LYS A 1 93 ? -16.934 8.306 11.194 1.00 57.06 93 LYS A C 1
ATOM 741 O O . LYS A 1 93 ? -17.636 9.081 11.822 1.00 57.06 93 LYS A O 1
ATOM 746 N N . TYR A 1 94 ? -17.237 7.024 10.997 1.00 60.69 94 TYR A N 1
ATOM 747 C CA . TYR A 1 94 ? -18.476 6.345 11.356 1.00 60.69 94 TYR A CA 1
ATOM 748 C C . TYR A 1 94 ? -18.317 5.316 12.482 1.00 60.69 94 TYR A C 1
ATOM 750 O O . TYR A 1 94 ? -19.214 4.512 12.695 1.00 60.69 94 TYR A O 1
ATOM 758 N N . GLN A 1 95 ? -17.180 5.262 13.184 1.00 64.19 95 GLN A N 1
ATOM 759 C CA . GLN A 1 95 ? -16.971 4.236 14.214 1.00 64.19 95 GLN A CA 1
ATOM 760 C C . GLN A 1 95 ? -17.958 4.397 15.378 1.00 64.19 95 GLN A C 1
ATOM 762 O O . GLN A 1 95 ? -18.4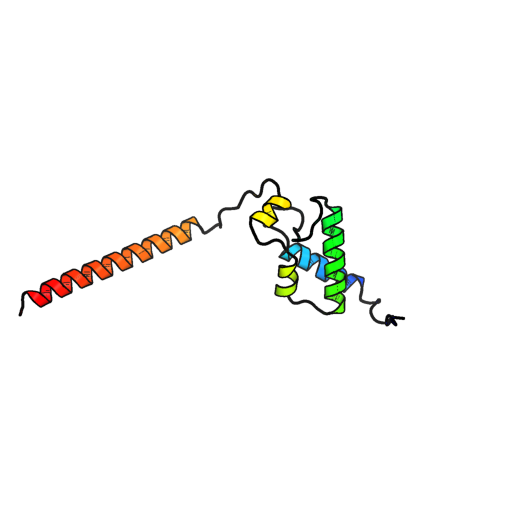87 3.408 15.880 1.00 64.19 95 GLN A O 1
ATOM 767 N N . ASP A 1 96 ? -18.247 5.645 15.747 1.00 64.69 96 ASP A N 1
ATOM 768 C CA . ASP A 1 96 ? -19.214 5.969 16.795 1.00 64.69 96 ASP A CA 1
ATOM 769 C C . ASP A 1 96 ? -20.668 5.738 16.305 1.00 64.69 96 ASP A C 1
ATOM 771 O O . ASP A 1 96 ? -21.517 5.267 17.066 1.00 64.69 96 ASP A O 1
ATOM 775 N N . GLU A 1 97 ? -20.947 5.948 15.009 1.00 69.31 97 GLU A N 1
ATOM 776 C CA . GLU A 1 97 ? -22.244 5.615 14.394 1.00 69.31 97 GLU A CA 1
ATOM 777 C C . GLU A 1 97 ? -22.469 4.097 14.311 1.00 69.31 97 GLU A C 1
ATOM 779 O O . GLU A 1 97 ? -23.528 3.605 14.694 1.00 69.31 97 GLU A O 1
ATOM 784 N N . LEU A 1 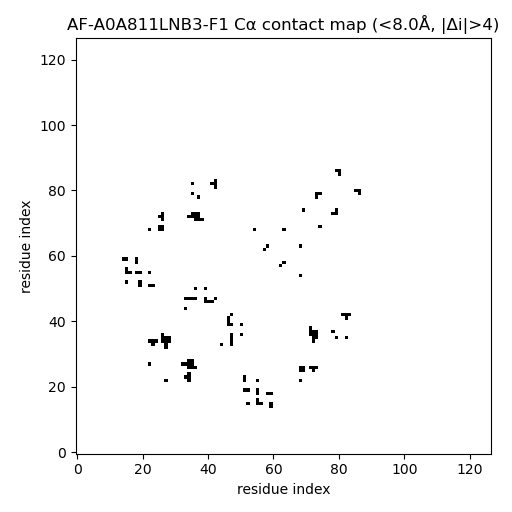98 ? -21.460 3.326 13.897 1.00 76.62 98 LEU A N 1
ATOM 785 C CA . LEU A 1 98 ? -21.533 1.867 13.813 1.00 76.62 98 LEU A CA 1
ATOM 786 C C . LEU A 1 98 ? -21.709 1.230 15.196 1.00 76.62 98 LEU A C 1
ATOM 788 O O . LEU A 1 98 ? -22.488 0.290 15.345 1.00 76.62 98 LEU A O 1
ATOM 792 N N . ALA A 1 99 ? -21.024 1.755 16.215 1.00 77.12 99 ALA A N 1
ATOM 793 C CA . ALA A 1 99 ? -21.210 1.321 17.597 1.00 77.12 99 ALA A CA 1
ATOM 794 C C . ALA A 1 99 ? -22.647 1.579 18.077 1.00 77.12 99 ALA A C 1
ATOM 796 O O . ALA A 1 99 ? -23.255 0.704 18.694 1.00 77.12 99 ALA A O 1
ATOM 797 N N . SER A 1 100 ? -23.212 2.740 17.733 1.00 80.44 100 SER A N 1
ATOM 798 C CA . SER A 1 100 ? -24.597 3.095 18.060 1.00 80.44 100 SER A CA 1
ATOM 799 C C . SER A 1 100 ? -25.605 2.176 17.359 1.00 80.44 100 SER A C 1
ATOM 801 O O . SER A 1 100 ? -26.531 1.678 17.997 1.00 80.44 100 SER A O 1
ATOM 803 N N . VAL A 1 101 ? -25.389 1.866 16.077 1.00 84.06 101 VAL A N 1
ATOM 804 C CA . VAL A 1 101 ? -26.222 0.917 15.318 1.00 84.06 101 VAL A CA 1
ATOM 805 C C . VAL A 1 101 ? -26.132 -0.495 15.906 1.00 84.06 101 VAL A C 1
ATOM 807 O O . VAL A 1 101 ? -27.159 -1.144 16.097 1.00 84.06 101 VAL A O 1
ATOM 810 N N . MET A 1 102 ? -24.936 -0.970 16.267 1.00 83.94 102 MET A N 1
ATOM 811 C CA . MET A 1 102 ? -24.775 -2.285 16.900 1.00 83.94 102 MET A CA 1
ATOM 812 C C . MET A 1 102 ? -25.443 -2.370 18.279 1.00 83.94 102 MET A C 1
ATOM 814 O O . MET A 1 102 ? -26.036 -3.397 18.611 1.00 83.94 102 MET A O 1
ATOM 818 N N . LEU A 1 103 ? -25.409 -1.292 19.066 1.00 85.00 103 LEU A N 1
ATOM 819 C CA . LEU A 1 103 ? -26.121 -1.200 20.345 1.00 85.00 103 LEU A CA 1
ATOM 820 C C . LEU A 1 103 ? -27.643 -1.293 20.173 1.00 85.00 103 LEU A C 1
ATOM 822 O O . LEU A 1 103 ? -28.304 -1.990 20.944 1.00 85.00 103 LEU A O 1
ATOM 826 N N . LEU A 1 104 ? -28.196 -0.634 19.152 1.00 86.75 104 LEU A N 1
ATOM 827 C CA . LEU A 1 104 ? -29.627 -0.700 18.840 1.00 86.75 104 LEU A CA 1
ATOM 828 C C . LEU A 1 104 ? -30.052 -2.103 18.392 1.00 86.75 104 LEU A C 1
ATOM 830 O O . LEU A 1 104 ? -31.076 -2.611 18.850 1.00 86.75 104 LEU A O 1
ATOM 834 N N . LEU A 1 105 ? -29.244 -2.760 17.556 1.00 87.38 105 LEU A N 1
ATOM 835 C CA . LEU A 1 105 ? -29.499 -4.137 17.124 1.00 87.38 105 LEU A CA 1
ATOM 836 C C . LEU A 1 105 ? -29.485 -5.116 18.305 1.00 87.38 105 LEU A C 1
ATOM 838 O O . LEU A 1 105 ? -30.358 -5.981 18.390 1.00 87.38 105 LEU A O 1
ATOM 842 N N . LYS A 1 106 ? -28.549 -4.947 19.247 1.00 90.06 106 LYS A N 1
ATOM 843 C CA . LYS A 1 106 ? -28.470 -5.784 20.450 1.00 90.06 106 LYS A CA 1
ATOM 844 C C . LYS A 1 106 ? -29.701 -5.619 21.345 1.00 90.06 106 LYS A C 1
ATOM 846 O O . LYS A 1 106 ? -30.306 -6.622 21.712 1.00 90.06 106 LYS A O 1
ATOM 851 N N . LYS A 1 107 ? -30.131 -4.379 21.610 1.00 86.81 107 LYS A N 1
ATOM 852 C CA . LYS A 1 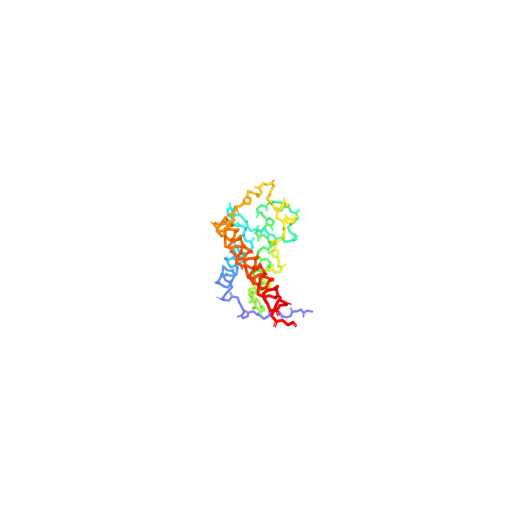107 ? -31.357 -4.111 22.383 1.00 86.81 107 LYS A CA 1
ATOM 853 C C . LYS A 1 107 ? -32.601 -4.707 21.727 1.00 86.81 107 LYS A C 1
ATOM 855 O O . LYS A 1 107 ? -33.413 -5.322 22.407 1.00 86.81 107 LYS A O 1
ATOM 860 N N . SER A 1 108 ? -32.735 -4.579 20.405 1.00 86.56 108 SER A N 1
ATOM 861 C CA . SER A 1 108 ? -33.875 -5.155 19.682 1.00 86.56 108 SER A CA 1
ATOM 862 C C . SER A 1 108 ? -33.910 -6.686 19.777 1.00 86.56 108 SER A C 1
ATOM 864 O O . SER A 1 108 ? -34.984 -7.274 19.900 1.00 86.56 108 SER A O 1
ATOM 866 N N . ALA A 1 109 ? -32.748 -7.345 19.759 1.00 87.00 109 ALA A N 1
ATOM 867 C CA . ALA A 1 109 ? -32.655 -8.790 19.953 1.00 87.00 109 ALA A CA 1
ATOM 868 C C . ALA A 1 109 ? -33.025 -9.213 21.388 1.00 87.00 109 ALA A C 1
ATOM 870 O O . ALA A 1 109 ? -33.756 -10.187 21.569 1.00 87.00 109 ALA A O 1
ATOM 871 N N . GLU A 1 110 ? -32.579 -8.462 22.398 1.00 86.38 110 GLU A N 1
ATOM 872 C CA . GLU A 1 110 ? -32.920 -8.703 23.807 1.00 86.38 110 GLU A CA 1
ATOM 873 C C . GLU A 1 110 ? -34.425 -8.531 24.066 1.00 86.38 110 GLU A C 1
ATOM 875 O O . GLU A 1 110 ? -35.039 -9.375 24.718 1.00 86.38 110 GLU A O 1
ATOM 880 N N . GLU A 1 111 ? -35.056 -7.502 23.495 1.00 83.25 111 GLU A N 1
ATOM 881 C CA . GLU A 1 111 ? -36.506 -7.297 23.604 1.00 83.25 111 GLU A CA 1
ATOM 882 C C . GLU A 1 111 ? -37.314 -8.395 22.909 1.00 83.25 111 GLU A C 1
ATOM 884 O O . GLU A 1 111 ? -38.348 -8.817 23.429 1.00 83.25 111 GLU A O 1
ATOM 889 N N . LYS A 1 112 ? -36.849 -8.891 21.755 1.00 79.69 112 LYS A N 1
ATOM 890 C CA . LYS A 1 112 ? -37.481 -10.030 21.072 1.00 79.69 112 LYS A CA 1
ATOM 891 C C . LYS A 1 112 ? -37.400 -11.303 21.908 1.00 79.69 112 LYS A C 1
ATOM 893 O O . LYS A 1 112 ? -38.408 -11.989 22.038 1.00 79.69 112 LYS A O 1
ATOM 898 N N . ASN A 1 113 ? -36.246 -11.588 22.510 1.00 78.44 113 ASN A N 1
ATOM 899 C CA . ASN A 1 113 ? -36.096 -12.738 23.405 1.00 78.44 113 ASN A CA 1
ATOM 900 C C . ASN A 1 113 ? -36.963 -12.606 24.658 1.00 78.44 113 ASN A C 1
ATOM 902 O O . ASN A 1 113 ? -37.608 -13.571 25.051 1.00 78.44 113 ASN A O 1
ATOM 906 N N . LYS A 1 114 ? -37.048 -11.409 25.248 1.00 78.19 114 LYS A N 1
ATOM 907 C CA . LYS A 1 114 ? -37.904 -11.170 26.413 1.00 78.19 114 LYS A CA 1
ATOM 908 C C . LYS A 1 114 ? -39.383 -11.363 26.078 1.00 78.19 114 LYS A C 1
ATOM 910 O O . LYS A 1 114 ? -40.090 -12.010 26.832 1.00 78.19 114 LYS A O 1
ATOM 915 N N . LYS A 1 115 ? -39.847 -10.857 24.930 1.00 74.81 115 LYS A N 1
ATOM 916 C CA . LYS A 1 115 ? -41.232 -11.062 24.471 1.00 74.81 115 LYS A CA 1
ATOM 917 C C . LYS A 1 115 ? -41.543 -12.523 24.165 1.00 74.81 115 LYS A C 1
ATOM 919 O O . LYS A 1 115 ? -42.652 -12.954 24.442 1.00 74.81 115 LYS A O 1
ATOM 924 N N . LYS A 1 116 ? -40.578 -13.265 23.615 1.00 75.12 116 LYS A N 1
ATOM 925 C CA . LYS A 1 116 ? -40.730 -14.700 23.368 1.00 75.12 116 LYS A CA 1
ATOM 926 C C . LYS A 1 116 ? -40.895 -15.476 24.679 1.00 75.12 116 LYS A C 1
ATOM 928 O O . LYS A 1 116 ? -41.822 -16.261 24.784 1.00 75.12 116 LYS A O 1
ATOM 933 N N . PHE A 1 117 ? -40.081 -15.157 25.686 1.00 68.50 117 PHE A N 1
ATOM 934 C CA . PHE A 1 117 ? -40.173 -15.764 27.015 1.00 68.50 117 PHE A CA 1
ATOM 935 C C . PHE A 1 117 ? -41.520 -15.483 27.702 1.00 68.50 117 PHE A C 1
ATOM 937 O O . PHE A 1 117 ? -42.145 -16.402 28.209 1.00 68.50 117 PHE A O 1
ATOM 944 N N . VAL A 1 118 ? -42.013 -14.237 27.644 1.00 71.75 118 VAL A N 1
ATOM 945 C CA . VAL A 1 118 ? -43.333 -13.892 28.211 1.00 71.75 118 VAL A CA 1
ATOM 946 C C . VAL A 1 118 ? -44.485 -14.594 27.477 1.00 71.75 118 VAL A C 1
ATOM 948 O O . VAL A 1 118 ? -45.480 -14.933 28.108 1.00 71.75 118 VAL A O 1
ATOM 951 N N . LEU A 1 119 ? -44.370 -14.826 26.163 1.00 65.75 119 LEU A N 1
ATOM 952 C CA . LEU A 1 119 ? -45.376 -15.597 25.423 1.00 65.75 119 LEU A CA 1
ATOM 953 C C . LEU A 1 119 ? -45.359 -17.083 25.810 1.00 65.75 119 LEU A C 1
ATOM 955 O O . LEU A 1 119 ? -46.420 -17.661 26.002 1.00 65.75 119 LEU A O 1
ATOM 959 N N . GLU A 1 120 ? -44.172 -17.679 25.955 1.00 68.31 120 GLU A N 1
ATOM 960 C CA . GLU A 1 120 ? -44.022 -19.089 26.344 1.00 68.31 120 GLU A CA 1
ATOM 961 C C . GLU A 1 120 ? -44.516 -19.353 27.781 1.00 68.31 120 GLU A C 1
ATOM 963 O O . GLU A 1 120 ? -45.063 -20.419 28.045 1.00 68.31 120 GLU A O 1
ATOM 968 N N . GLU A 1 121 ? -44.383 -18.389 28.702 1.00 64.00 121 GLU A N 1
ATOM 969 C CA . GLU A 1 121 ? -44.970 -18.486 30.050 1.00 64.00 121 GLU A CA 1
ATOM 970 C C . GLU A 1 121 ? -46.502 -18.346 30.037 1.00 64.00 121 GLU A C 1
ATOM 972 O O . GLU A 1 121 ? -47.181 -19.083 30.746 1.00 64.00 121 GLU A O 1
ATOM 977 N N . ALA A 1 122 ? -47.060 -17.462 29.203 1.00 64.44 122 ALA A N 1
ATOM 978 C CA . ALA A 1 122 ? -48.512 -17.291 29.089 1.00 64.44 122 ALA A CA 1
ATOM 979 C C . ALA A 1 122 ? -49.209 -18.520 28.473 1.00 64.44 122 ALA A C 1
ATOM 981 O O . ALA A 1 122 ? -50.296 -18.892 28.902 1.00 64.44 122 ALA A O 1
ATOM 982 N N . GLU A 1 123 ? -48.570 -19.185 27.506 1.00 65.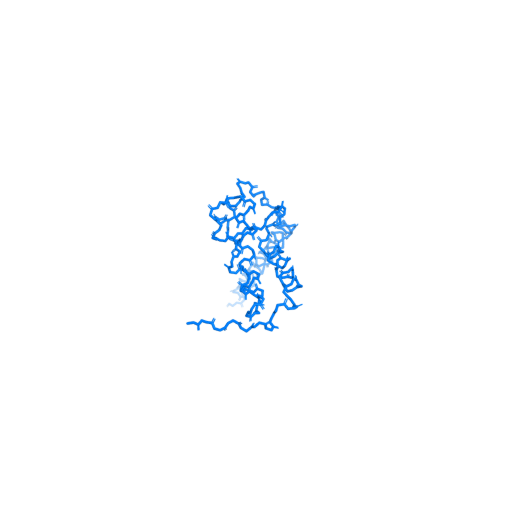00 123 GLU A N 1
ATOM 983 C CA . GLU A 1 123 ? -49.088 -20.416 26.889 1.00 65.00 123 GLU A CA 1
ATOM 984 C C . GLU A 1 123 ? -48.971 -21.649 27.811 1.00 65.00 123 GLU A C 1
ATOM 986 O O . GLU A 1 123 ? -49.648 -22.653 27.586 1.00 65.00 123 GLU A O 1
ATOM 991 N N . ALA A 1 124 ? -48.141 -21.590 28.859 1.00 60.47 124 ALA A N 1
ATOM 992 C CA . ALA A 1 124 ? -47.977 -22.668 29.837 1.00 60.47 124 ALA A CA 1
ATOM 993 C C . ALA A 1 124 ? -49.001 -22.627 30.990 1.00 60.47 124 ALA A C 1
ATOM 995 O O . ALA A 1 124 ? -49.181 -23.642 31.655 1.00 60.47 124 ALA A O 1
ATOM 996 N N . GLU A 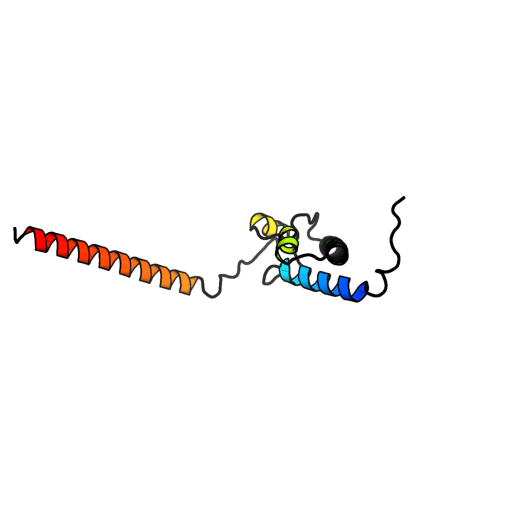1 125 ? -49.669 -21.491 31.227 1.00 59.53 125 GLU A N 1
ATOM 997 C CA . GLU A 1 125 ? -50.722 -21.349 32.252 1.00 59.53 125 GLU A CA 1
ATOM 998 C C . GLU A 1 125 ? -52.143 -21.666 31.730 1.00 59.53 125 GLU A C 1
ATOM 1000 O O . GLU A 1 125 ? -53.068 -21.797 32.532 1.00 59.53 125 GLU A O 1
ATOM 1005 N N . GLU A 1 126 ? -52.333 -21.817 30.411 1.00 56.19 126 GLU A N 1
ATOM 1006 C CA . GLU A 1 126 ? -53.620 -22.184 29.779 1.00 56.19 126 GLU A CA 1
ATOM 1007 C C . GLU A 1 126 ? -53.783 -23.694 29.470 1.00 56.19 126 GLU A C 1
ATOM 1009 O O . GLU A 1 126 ? -54.816 -24.092 28.927 1.00 56.19 126 GLU A O 1
ATOM 1014 N N . ASN A 1 127 ? -52.812 -24.542 29.841 1.00 51.06 127 ASN A N 1
ATOM 1015 C CA . ASN A 1 127 ? -52.863 -26.016 29.738 1.00 51.06 127 ASN A CA 1
ATOM 1016 C C . ASN A 1 127 ? -52.844 -26.683 31.120 1.00 51.06 127 ASN A C 1
ATOM 1018 O O . ASN A 1 127 ? -53.463 -27.765 31.250 1.00 51.06 127 ASN A O 1
#

Organism: NCBI:txid465554

pLDDT: mean 75.45, std 14.05, range [34.41, 90.81]

Secondary structure (DSSP, 8-state):
-----TTSSTTHHHHHHHHHHHHHHHSPPTT-SS--BTT-SSS-HHHHHHHHHHHHHHHHHHT--HHHHHHHB--SHHHHHHH-TT---PPPTTHHHHHHHHHHHHHHHHHHHHHHHHHHHHHHS--

Foldseek 3Di:
DDDDPPPLVVCVVVQLVVQLVLLQVLQDDPPDDAGFFQPQPALDPVSRSVLSSVVSVVCSVPPDDSVVSNNGHDDDPVRVCRNPVDPPPDDDPCNVVVVVVVVVVVVVVVVVVVVVVVVVVVVVVVD

Solvent-accessible surface area (backbone atoms only — not comparable to full-atom values): 7592 Å² total; per-residue (Å²): 136,86,85,74,76,80,81,64,64,91,56,41,70,64,42,34,52,51,35,40,53,49,49,49,58,72,22,32,55,90,94,58,95,61,49,34,49,70,80,54,88,54,76,47,71,65,49,47,52,53,51,44,50,52,53,14,54,52,37,59,75,72,61,67,56,71,68,66,55,50,72,51,24,40,85,49,70,81,50,40,48,67,62,32,90,74,72,75,75,72,72,60,96,50,51,70,56,51,53,51,52,52,50,52,53,50,52,54,52,52,52,51,53,51,52,50,52,56,50,57,55,57,63,62,76,79,113

Radius of gyration: 26.2 Å; Cα contacts (8 Å, |Δi|>4): 78; chains: 1; bounding box: 74×38×62 Å

Sequence (127 aa):
MIVVDAHLITSAPSCFNKWMKRINYVCKYPTTKHPCFRNAKSISQDDFTATAAKISIECCSKGCRREEVEDFCCTTRGCLEKCYHKVRHHKPKYQDELASVMLLLKKSAEEKNKKKFVLEEAEAEEN

Mean predicted aligned error: 15.31 Å